Protein AF-A0A382AI90-F1 (afdb_monomer_lite)

Radius of gyration: 13.63 Å; chains: 1; bounding box: 34×22×37 Å

pLDDT: mean 93.07, std 6.79, range [57.94, 97.69]

Secondary structure (DSSP, 8-state):
-PPEEEE-----PPTTEEEEE-TTSEEEEEETT-EEEETTEEEPPPEEEEE--PPPPTTEEEEE-SSS-EEEEEPPP-

Structure (mmCIF, N/CA/C/O backbone):
data_AF-A0A382AI90-F1
#
_entry.id   AF-A0A382AI90-F1
#
loop_
_atom_site.group_PDB
_atom_site.id
_atom_site.type_symbol
_atom_site.label_atom_id
_atom_site.label_alt_id
_atom_site.label_comp_id
_atom_site.label_asym_id
_atom_site.label_entity_id
_atom_site.label_seq_id
_atom_site.pdbx_PDB_ins_code
_atom_site.Cartn_x
_atom_site.Cartn_y
_atom_site.Cartn_z
_atom_site.occupancy
_atom_site.B_iso_or_equiv
_atom_site.auth_seq_id
_atom_site.auth_comp_id
_atom_site.auth_asym_id
_atom_site.auth_atom_id
_atom_site.pdbx_PDB_model_num
ATOM 1 N N . MET A 1 1 ? -16.615 9.245 8.155 1.00 64.25 1 MET A N 1
ATOM 2 C CA . MET A 1 1 ? -15.978 8.353 9.143 1.00 64.25 1 MET A CA 1
ATOM 3 C C . MET A 1 1 ? -14.480 8.372 8.884 1.00 64.25 1 MET A C 1
ATOM 5 O O . MET A 1 1 ? -14.113 8.467 7.714 1.00 64.25 1 MET A O 1
ATOM 9 N N . PRO A 1 2 ? -13.634 8.407 9.924 1.00 83.62 2 PRO A N 1
ATOM 10 C CA . PRO A 1 2 ? -12.190 8.281 9.754 1.00 83.62 2 PRO A CA 1
ATOM 11 C C . PRO A 1 2 ? -11.839 6.879 9.242 1.00 83.62 2 PRO A C 1
ATOM 13 O O . PRO A 1 2 ? -12.594 5.937 9.470 1.00 83.62 2 PRO A O 1
ATOM 16 N N . ALA A 1 3 ? -10.704 6.755 8.557 1.00 93.62 3 ALA A N 1
ATOM 17 C CA . ALA A 1 3 ? -10.222 5.456 8.111 1.00 93.62 3 ALA A CA 1
ATOM 18 C C . ALA A 1 3 ? -9.816 4.580 9.297 1.00 93.62 3 ALA A C 1
ATOM 20 O O . ALA A 1 3 ? -9.178 5.053 10.238 1.00 93.62 3 ALA A O 1
ATOM 21 N N . GLU A 1 4 ? -10.170 3.300 9.234 1.00 96.44 4 GLU A N 1
ATOM 22 C CA . GLU A 1 4 ? -9.871 2.320 10.276 1.00 96.44 4 GLU A CA 1
ATOM 23 C C . GLU A 1 4 ? -8.490 1.712 10.043 1.00 96.44 4 GLU A C 1
ATOM 25 O O . GLU A 1 4 ? -8.190 1.262 8.936 1.00 96.44 4 GLU A O 1
ATOM 30 N N . LEU A 1 5 ? -7.649 1.684 11.080 1.00 96.88 5 LEU A N 1
ATOM 31 C CA . LEU A 1 5 ? -6.353 1.009 11.034 1.00 96.88 5 LEU A CA 1
ATOM 32 C C . LEU A 1 5 ? -6.563 -0.510 10.982 1.00 96.88 5 LEU A C 1
ATOM 34 O O . LEU A 1 5 ? -7.217 -1.078 11.852 1.00 96.88 5 LEU A O 1
ATOM 38 N N . VAL A 1 6 ? -5.965 -1.164 9.988 1.00 96.81 6 VAL A N 1
ATOM 39 C CA . VAL A 1 6 ? -6.050 -2.619 9.781 1.00 96.81 6 VAL A CA 1
ATOM 40 C C . VAL A 1 6 ? -4.755 -3.307 10.190 1.00 96.81 6 VAL A C 1
ATOM 42 O O . VAL A 1 6 ? -4.784 -4.361 10.818 1.00 96.81 6 VAL A O 1
ATOM 45 N N . TYR A 1 7 ? -3.609 -2.740 9.802 1.00 96.25 7 TYR A N 1
ATOM 46 C CA . TYR A 1 7 ? -2.319 -3.395 9.994 1.00 96.25 7 TYR A CA 1
ATOM 47 C C . TYR A 1 7 ? -1.184 -2.381 10.124 1.00 96.25 7 TYR A C 1
ATOM 49 O O . TYR A 1 7 ? -1.023 -1.507 9.268 1.00 96.25 7 TYR A O 1
ATOM 57 N N . LYS A 1 8 ? -0.381 -2.525 11.183 1.00 96.88 8 LYS A N 1
ATOM 58 C CA . LYS A 1 8 ? 0.827 -1.724 11.401 1.00 96.88 8 LYS A CA 1
ATOM 59 C C . LYS A 1 8 ? 2.003 -2.349 10.667 1.00 96.88 8 LYS A C 1
ATOM 61 O O . LYS A 1 8 ? 2.336 -3.501 10.922 1.00 96.88 8 LYS A O 1
ATOM 66 N N . THR A 1 9 ? 2.630 -1.599 9.770 1.00 96.06 9 THR A N 1
ATOM 67 C CA . THR A 1 9 ? 3.672 -2.135 8.876 1.00 96.06 9 THR A CA 1
ATOM 68 C C . THR A 1 9 ? 5.082 -1.745 9.310 1.00 96.06 9 THR A C 1
ATOM 70 O O . THR A 1 9 ? 6.035 -2.447 8.984 1.00 96.06 9 THR A O 1
ATOM 73 N N . GLY A 1 10 ? 5.237 -0.598 9.986 1.00 95.06 10 GLY A N 1
ATOM 74 C CA . GLY A 1 10 ? 6.547 0.031 10.202 1.00 95.06 10 GLY A CA 1
ATOM 75 C C . GLY A 1 10 ? 7.210 0.548 8.913 1.00 95.06 10 GLY A C 1
ATOM 76 O O . GLY A 1 10 ? 8.378 0.945 8.933 1.00 95.06 10 GLY A O 1
ATOM 77 N N . LEU A 1 11 ? 6.486 0.549 7.788 1.00 96.12 11 LEU A N 1
ATOM 78 C CA . LEU A 1 11 ? 6.988 0.967 6.485 1.00 96.12 11 LEU A CA 1
ATOM 79 C C . LEU A 1 11 ? 7.251 2.474 6.462 1.00 96.12 11 LEU A C 1
ATOM 81 O O . LEU A 1 11 ? 6.348 3.282 6.652 1.00 96.12 11 LEU A O 1
ATOM 85 N N . LYS A 1 12 ? 8.475 2.868 6.109 1.00 95.56 12 LYS A N 1
ATOM 86 C CA . LYS A 1 12 ? 8.817 4.273 5.852 1.00 95.56 12 LYS A CA 1
ATOM 87 C C . LYS A 1 12 ? 8.717 4.571 4.362 1.00 95.56 12 LYS A C 1
ATOM 89 O O . LYS A 1 12 ? 9.527 4.092 3.570 1.00 95.56 12 LYS A O 1
ATOM 94 N N . LYS A 1 13 ? 7.728 5.380 3.979 1.00 95.31 13 LYS A N 1
ATOM 95 C CA . LYS A 1 13 ? 7.517 5.770 2.579 1.00 95.31 13 LYS A CA 1
ATOM 96 C C . LYS A 1 13 ? 8.651 6.665 2.084 1.00 95.31 13 LYS A C 1
ATOM 98 O O . LYS A 1 13 ? 9.044 7.624 2.747 1.00 95.31 13 LYS A O 1
ATOM 103 N N . LYS A 1 14 ? 9.140 6.380 0.881 1.00 95.19 14 LYS A N 1
ATOM 104 C CA . LYS A 1 14 ? 10.150 7.174 0.180 1.00 95.19 14 LYS A CA 1
ATOM 105 C C . LYS A 1 14 ? 9.480 8.312 -0.593 1.00 95.19 14 LYS A C 1
ATOM 107 O O . LYS A 1 14 ? 8.408 8.145 -1.180 1.00 95.19 14 LYS A O 1
ATOM 112 N N . LYS A 1 15 ? 10.125 9.483 -0.620 1.00 92.88 15 LYS A N 1
ATOM 113 C CA . LYS A 1 15 ? 9.664 10.638 -1.408 1.00 92.88 15 LYS A CA 1
ATOM 114 C C . LYS A 1 15 ? 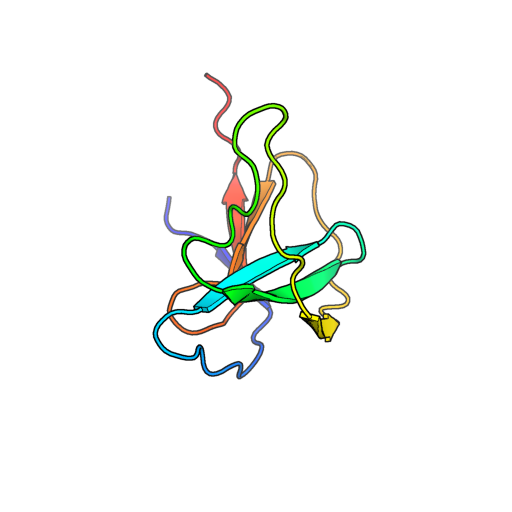9.633 10.277 -2.899 1.00 92.88 15 LYS A C 1
ATOM 116 O O . LYS A 1 15 ? 10.549 9.632 -3.397 1.00 92.88 15 LYS A O 1
ATOM 121 N N . GLY A 1 16 ? 8.585 10.705 -3.606 1.00 91.12 16 GLY A N 1
ATOM 122 C CA . GLY A 1 16 ? 8.442 10.464 -5.049 1.00 91.12 16 GLY A CA 1
ATOM 123 C C . GLY A 1 16 ? 8.029 9.036 -5.429 1.00 91.12 16 GLY A C 1
ATOM 124 O O . GLY A 1 16 ? 8.078 8.682 -6.606 1.00 91.12 16 GLY A O 1
ATOM 125 N N . LYS A 1 17 ? 7.610 8.214 -4.458 1.00 95.31 17 LYS A N 1
ATOM 126 C CA . LYS A 1 17 ? 7.090 6.863 -4.691 1.00 95.31 17 LYS A CA 1
ATOM 127 C C . LYS A 1 17 ? 5.593 6.770 -4.397 1.00 95.31 17 LYS A C 1
ATOM 129 O O . LYS A 1 17 ? 5.071 7.465 -3.522 1.00 95.31 17 LYS A O 1
ATOM 134 N N . LEU A 1 18 ? 4.920 5.885 -5.124 1.00 95.00 18 LEU A N 1
ATOM 135 C CA . LEU A 1 18 ? 3.563 5.426 -4.864 1.00 95.00 18 LEU A CA 1
ATOM 136 C C . LEU A 1 18 ? 3.614 4.085 -4.123 1.00 95.00 18 LEU A C 1
ATOM 138 O O . LEU A 1 18 ? 4.484 3.259 -4.389 1.00 95.00 18 LEU A O 1
ATOM 142 N N . TYR A 1 19 ? 2.659 3.882 -3.216 1.00 96.75 19 TYR A N 1
ATOM 143 C CA . TYR A 1 19 ? 2.491 2.641 -2.468 1.00 96.75 19 TYR A CA 1
ATOM 144 C C . TYR A 1 19 ? 1.052 2.172 -2.603 1.00 96.75 19 TYR A C 1
ATOM 146 O O . TYR A 1 19 ? 0.128 2.934 -2.317 1.00 96.75 19 TYR A O 1
ATOM 154 N N . PHE A 1 20 ? 0.873 0.934 -3.039 1.00 94.88 20 PHE A N 1
ATOM 155 C CA . PHE A 1 20 ? -0.434 0.326 -3.261 1.00 94.88 20 PHE A CA 1
ATOM 156 C C . PHE A 1 20 ? -0.398 -1.137 -2.843 1.00 94.88 20 PHE A C 1
ATOM 158 O O . PHE A 1 20 ? 0.678 -1.717 -2.707 1.00 94.88 20 PHE A O 1
ATOM 165 N N . ILE A 1 21 ? -1.570 -1.722 -2.609 1.00 95.94 21 ILE A N 1
ATOM 166 C CA . ILE A 1 21 ? -1.678 -3.130 -2.241 1.00 95.94 21 ILE A CA 1
ATOM 167 C C . ILE A 1 21 ? -2.163 -3.905 -3.464 1.00 95.94 21 ILE A C 1
ATOM 169 O O . ILE A 1 21 ? -3.220 -3.584 -4.005 1.00 95.94 21 ILE A O 1
ATOM 173 N N . ASP A 1 22 ? -1.398 -4.897 -3.913 1.00 93.94 22 ASP A N 1
ATOM 174 C CA . ASP A 1 22 ? -1.739 -5.698 -5.093 1.00 93.94 22 ASP A CA 1
ATOM 175 C C . ASP A 1 22 ? -2.854 -6.724 -4.801 1.00 93.94 22 ASP A C 1
ATOM 177 O O . ASP A 1 22 ? -3.435 -6.764 -3.709 1.00 93.94 22 ASP A O 1
ATOM 181 N N . GLN A 1 23 ? -3.200 -7.547 -5.790 1.00 91.62 23 GLN A N 1
ATOM 182 C CA . GLN A 1 23 ? -4.218 -8.592 -5.636 1.00 91.62 23 GLN A CA 1
ATOM 183 C C . GLN A 1 23 ? -3.759 -9.744 -4.726 1.00 91.62 23 GLN A C 1
ATOM 185 O O . GLN A 1 23 ? -4.593 -10.325 -4.037 1.00 91.62 23 GLN A O 1
ATOM 190 N N . ASP A 1 24 ? -2.452 -10.001 -4.643 1.00 93.00 24 ASP A N 1
ATOM 191 C CA . ASP A 1 24 ? -1.857 -11.051 -3.806 1.00 93.00 24 ASP A CA 1
ATOM 192 C C . ASP A 1 24 ? -1.692 -10.628 -2.331 1.00 93.00 24 ASP A C 1
ATOM 194 O O . ASP A 1 24 ? -1.229 -11.407 -1.493 1.00 93.00 24 ASP A O 1
ATOM 198 N N . GLY A 1 25 ? -2.045 -9.384 -1.991 1.00 94.12 25 GLY A N 1
ATOM 199 C CA . GLY A 1 25 ? -1.957 -8.855 -0.631 1.00 94.12 25 GLY A CA 1
ATOM 200 C C . GLY A 1 25 ? -0.564 -8.351 -0.241 1.00 94.12 25 GLY A C 1
ATOM 201 O O . GLY A 1 25 ? -0.243 -8.297 0.950 1.00 94.12 25 GLY A O 1
ATOM 202 N N . TYR A 1 26 ? 0.263 -7.971 -1.213 1.00 97.44 26 TYR A N 1
ATOM 203 C CA . TYR A 1 26 ? 1.546 -7.311 -0.989 1.00 97.44 26 TYR A CA 1
ATOM 204 C C . TYR A 1 26 ? 1.406 -5.796 -1.090 1.00 97.44 26 TYR A C 1
ATOM 206 O O . TYR A 1 26 ? 0.746 -5.287 -1.993 1.00 97.44 26 TYR A O 1
ATOM 214 N N . ILE A 1 27 ? 2.097 -5.063 -0.217 1.00 97.50 27 ILE A N 1
ATOM 215 C C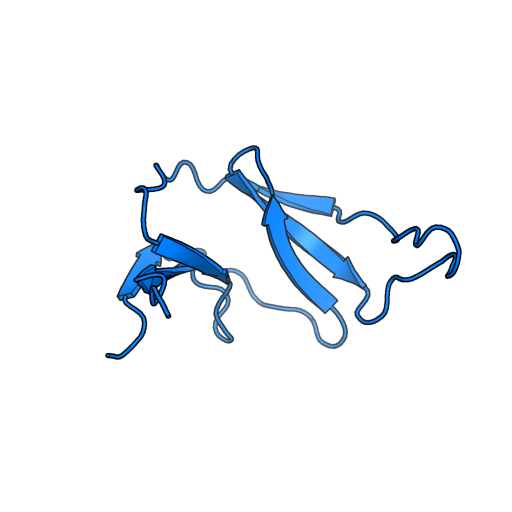A . ILE A 1 27 ? 2.434 -3.668 -0.498 1.00 97.50 27 ILE A CA 1
ATOM 216 C C . ILE A 1 27 ? 3.506 -3.656 -1.585 1.00 97.50 27 ILE A C 1
ATOM 218 O O . ILE A 1 27 ? 4.565 -4.274 -1.434 1.00 97.50 27 ILE A O 1
ATOM 222 N N . CYS A 1 28 ? 3.227 -2.911 -2.648 1.00 97.25 28 CYS A N 1
ATOM 223 C CA . CYS A 1 28 ? 4.148 -2.641 -3.735 1.00 97.25 28 CYS A CA 1
ATOM 224 C C . CYS A 1 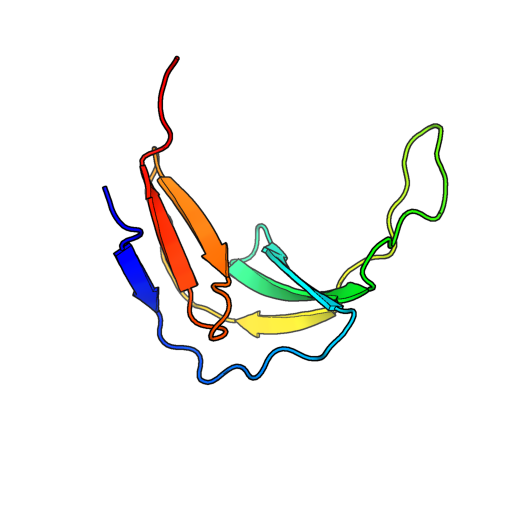28 ? 4.622 -1.183 -3.702 1.00 97.25 28 CYS A C 1
ATOM 226 O O . CYS A 1 28 ? 3.837 -0.280 -3.404 1.00 97.25 28 CYS A O 1
ATOM 228 N N . GLU A 1 29 ? 5.890 -0.953 -4.039 1.00 97.25 29 GLU A N 1
ATOM 229 C CA . GLU A 1 29 ? 6.479 0.373 -4.247 1.00 97.25 29 GLU A CA 1
ATOM 230 C C . GLU A 1 29 ? 6.663 0.624 -5.749 1.00 97.25 29 GLU A C 1
ATOM 232 O O . GLU A 1 29 ? 7.298 -0.165 -6.445 1.00 97.25 29 GLU A O 1
ATOM 237 N N . GLY A 1 30 ? 6.139 1.741 -6.253 1.00 95.25 30 GLY A N 1
ATOM 238 C CA . GLY A 1 30 ? 6.293 2.162 -7.649 1.00 95.25 30 GLY A CA 1
ATOM 239 C C . GLY A 1 30 ? 6.696 3.635 -7.768 1.00 95.25 30 GLY A C 1
ATOM 240 O O . GLY A 1 30 ? 6.579 4.391 -6.801 1.00 95.25 30 GLY A O 1
ATOM 241 N N . PRO A 1 31 ? 7.198 4.087 -8.925 1.00 93.62 31 PRO A N 1
ATOM 242 C CA . PRO A 1 31 ? 7.453 5.504 -9.152 1.00 93.62 31 PRO A CA 1
ATOM 243 C C . PRO A 1 31 ? 6.147 6.298 -9.233 1.00 93.62 31 PRO A C 1
ATOM 245 O O . PRO A 1 31 ? 5.156 5.849 -9.812 1.00 93.62 31 PRO A O 1
ATOM 248 N N . MET A 1 32 ? 6.153 7.504 -8.666 1.00 89.25 32 MET A N 1
ATOM 249 C CA . MET A 1 32 ? 5.087 8.471 -8.917 1.00 89.25 32 MET A CA 1
ATOM 250 C C . MET A 1 32 ? 5.110 8.856 -10.406 1.00 89.25 32 MET A C 1
ATOM 252 O O . MET A 1 32 ? 6.183 9.120 -10.940 1.00 89.25 32 MET A O 1
ATOM 256 N N . CYS A 1 33 ? 3.948 8.876 -11.068 1.00 87.25 33 CYS A N 1
ATOM 257 C CA . CYS A 1 33 ? 3.816 9.083 -12.522 1.00 87.25 33 CYS A CA 1
ATOM 258 C C . CYS A 1 33 ? 4.440 7.979 -13.399 1.00 87.25 33 CYS A C 1
ATOM 260 O O . CYS A 1 33 ? 5.003 8.263 -14.450 1.00 87.25 33 CYS A O 1
ATOM 262 N N . GLY A 1 34 ? 4.305 6.711 -13.011 1.00 89.12 34 GLY A N 1
ATOM 263 C CA . GLY A 1 34 ? 4.839 5.575 -13.769 1.00 89.12 34 GLY A CA 1
ATOM 264 C C . GLY A 1 34 ? 4.159 5.263 -15.111 1.00 89.12 34 GLY A C 1
ATOM 265 O O . GLY A 1 34 ? 4.271 4.133 -15.558 1.00 89.12 34 GLY A O 1
ATOM 266 N N . ILE A 1 35 ? 3.422 6.172 -15.754 1.00 93.38 35 ILE A N 1
ATOM 267 C CA . ILE A 1 35 ? 2.841 5.888 -17.079 1.00 93.38 35 ILE A CA 1
ATOM 268 C C . ILE A 1 35 ? 3.955 5.873 -18.141 1.00 93.38 35 ILE A C 1
ATOM 270 O O . ILE A 1 35 ? 4.712 6.829 -18.265 1.00 93.38 35 ILE A O 1
ATOM 274 N N . THR A 1 36 ? 4.087 4.775 -18.887 1.00 94.88 36 THR A N 1
ATOM 275 C CA . THR A 1 36 ? 5.113 4.588 -19.935 1.00 94.88 36 THR A CA 1
ATOM 276 C C . THR A 1 36 ? 4.535 4.645 -21.346 1.00 94.88 36 THR A C 1
ATOM 278 O O . THR A 1 36 ? 5.253 4.905 -22.307 1.00 94.88 36 THR A O 1
ATOM 281 N N . GLN A 1 37 ? 3.229 4.422 -21.479 1.00 96.19 37 GLN A N 1
ATOM 282 C CA . GLN A 1 37 ? 2.475 4.537 -22.723 1.00 96.19 37 GLN A CA 1
ATOM 283 C C . GLN A 1 37 ? 1.082 5.064 -22.379 1.00 96.19 37 GLN A C 1
ATOM 285 O O . GLN A 1 37 ? 0.528 4.661 -21.362 1.00 96.19 37 GLN A O 1
ATOM 290 N N . HIS A 1 38 ? 0.508 5.940 -23.208 1.00 93.44 38 HIS A N 1
ATOM 291 C CA . HIS A 1 38 ? -0.823 6.511 -22.959 1.00 93.44 38 HIS A CA 1
ATOM 292 C C . HIS A 1 38 ? -1.969 5.719 -23.611 1.00 93.44 38 HIS A C 1
ATOM 294 O O . HIS A 1 38 ? -3.034 5.611 -23.012 1.00 93.44 38 HIS A O 1
ATOM 300 N N . HIS A 1 39 ? -1.765 5.142 -24.803 1.00 94.25 39 HIS A N 1
ATOM 301 C CA . HIS A 1 39 ? -2.825 4.460 -25.561 1.00 94.25 39 HIS A CA 1
ATOM 302 C C . HIS A 1 39 ? -2.340 3.124 -26.172 1.00 94.25 39 HIS A C 1
ATOM 304 O O . HIS A 1 39 ? -1.532 3.153 -27.102 1.00 94.25 39 HIS A O 1
ATOM 310 N N . PRO A 1 40 ? -2.798 1.954 -25.669 1.00 93.38 40 PRO A N 1
ATOM 311 C CA . PRO A 1 40 ? -3.434 1.785 -24.359 1.00 93.38 40 PRO A CA 1
ATOM 312 C C . PRO A 1 40 ? -2.488 2.217 -23.226 1.00 93.38 40 PRO A C 1
ATOM 314 O O . PRO A 1 40 ? -1.264 2.205 -23.413 1.00 93.38 40 PRO A O 1
ATOM 317 N N . PRO A 1 41 ? -3.023 2.598 -22.058 1.00 93.75 41 PRO A N 1
ATOM 318 C CA . PRO A 1 41 ? -2.189 2.969 -20.934 1.00 93.75 41 PRO A CA 1
ATOM 319 C C . PRO A 1 41 ? -1.343 1.770 -20.497 1.00 93.75 41 PRO A C 1
ATOM 321 O O . PRO A 1 41 ? -1.866 0.685 -20.237 1.00 93.75 41 PRO A O 1
ATOM 324 N N . LYS A 1 42 ? -0.029 1.969 -20.407 1.00 94.50 42 LYS A N 1
ATOM 325 C CA . LYS A 1 42 ? 0.883 1.037 -19.739 1.00 94.50 42 LYS A CA 1
ATOM 326 C C . LYS A 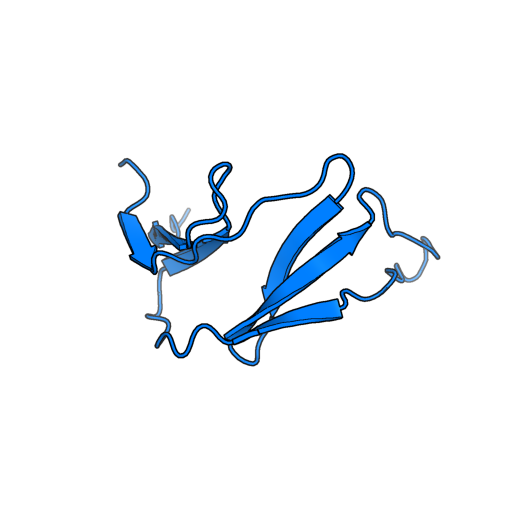1 42 ? 1.574 1.766 -18.614 1.00 94.50 42 LYS A C 1
ATOM 328 O O . LYS A 1 42 ? 2.002 2.907 -18.769 1.00 94.50 42 LYS A O 1
ATOM 333 N N . TYR A 1 43 ? 1.680 1.079 -17.492 1.00 90.56 43 TYR A N 1
ATOM 334 C CA . TYR A 1 43 ? 2.326 1.590 -16.302 1.00 90.56 43 TYR A CA 1
ATOM 335 C C . TYR A 1 43 ? 3.581 0.774 -16.035 1.00 90.56 43 TYR A C 1
ATOM 337 O O . TYR A 1 43 ? 3.615 -0.440 -16.246 1.00 90.56 43 TYR A O 1
ATOM 345 N N . GLN A 1 44 ? 4.612 1.444 -15.549 1.00 92.25 44 GLN A N 1
ATOM 346 C CA . GLN A 1 44 ? 5.720 0.808 -14.878 1.00 92.25 44 GLN A CA 1
ATOM 347 C C . GLN A 1 44 ? 5.172 0.040 -13.672 1.00 92.25 44 GLN A C 1
ATOM 349 O O . GLN A 1 44 ? 4.378 0.571 -12.893 1.00 92.25 44 GLN A O 1
ATOM 354 N N . GLY A 1 45 ? 5.578 -1.222 -13.547 1.00 89.25 45 GLY A N 1
ATOM 355 C CA . GLY A 1 45 ? 5.186 -2.064 -12.423 1.00 89.25 45 GLY A CA 1
ATOM 356 C C . GLY A 1 45 ? 5.711 -1.540 -11.084 1.00 89.25 45 GLY A C 1
ATOM 357 O O . GLY A 1 45 ? 6.611 -0.698 -11.027 1.00 89.25 45 GLY A O 1
ATOM 358 N N . GLY A 1 46 ? 5.142 -2.064 -10.000 1.00 93.75 46 GLY A N 1
ATOM 359 C CA . GLY A 1 46 ? 5.665 -1.885 -8.648 1.00 93.75 46 GLY A CA 1
ATOM 360 C C . GLY A 1 46 ? 6.449 -3.112 -8.188 1.00 93.75 46 GLY A C 1
ATOM 361 O O . GLY A 1 46 ? 6.155 -4.234 -8.596 1.00 93.75 46 GLY A O 1
ATOM 362 N N . GLU A 1 47 ? 7.429 -2.898 -7.319 1.00 96.56 47 GLU A N 1
ATOM 363 C CA . GLU A 1 47 ? 8.168 -3.965 -6.645 1.00 96.56 47 GLU A CA 1
ATOM 364 C C . GLU A 1 47 ? 7.424 -4.384 -5.374 1.00 96.56 47 GLU A C 1
ATOM 366 O O . GLU A 1 47 ? 7.033 -3.527 -4.581 1.00 96.56 47 GLU A O 1
ATOM 371 N N . LYS A 1 48 ? 7.238 -5.691 -5.159 1.00 97.38 48 LYS A N 1
ATOM 372 C CA . LYS A 1 48 ? 6.644 -6.226 -3.926 1.00 97.38 48 LYS A CA 1
ATOM 373 C C . LYS A 1 48 ? 7.640 -6.074 -2.777 1.00 97.38 48 LYS A C 1
ATOM 375 O O . LYS A 1 48 ? 8.696 -6.693 -2.807 1.00 97.38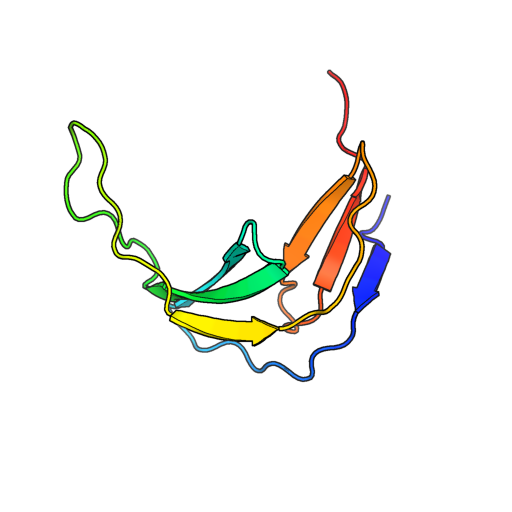 48 LYS A O 1
ATOM 380 N N . ILE A 1 49 ? 7.287 -5.303 -1.749 1.00 97.44 49 ILE A N 1
ATOM 381 C CA . ILE A 1 49 ? 8.203 -4.995 -0.636 1.00 97.44 49 ILE A CA 1
ATOM 382 C C . ILE A 1 49 ? 7.753 -5.553 0.717 1.00 97.44 49 ILE A C 1
ATOM 384 O O . ILE A 1 49 ? 8.578 -5.724 1.609 1.00 97.44 49 ILE A O 1
ATOM 388 N N . LEU A 1 50 ? 6.458 -5.833 0.897 1.00 97.19 50 LEU A N 1
ATOM 389 C CA . LEU A 1 50 ? 5.936 -6.361 2.159 1.00 97.19 50 LEU A CA 1
ATOM 390 C C . LEU A 1 50 ? 4.680 -7.200 1.926 1.00 97.19 50 LEU A C 1
ATOM 392 O O . LEU A 1 50 ? 3.716 -6.712 1.344 1.00 97.19 50 LEU A O 1
ATOM 396 N N . LYS A 1 51 ? 4.657 -8.437 2.427 1.00 96.56 51 LYS A N 1
ATOM 397 C CA . LYS A 1 51 ? 3.447 -9.271 2.456 1.00 96.56 51 LYS A CA 1
ATOM 398 C C . LYS A 1 51 ? 2.621 -8.920 3.694 1.00 96.56 51 LYS A C 1
ATOM 400 O O . LYS A 1 51 ? 3.147 -8.992 4.797 1.00 96.56 51 LYS A O 1
ATOM 405 N N . LEU A 1 52 ? 1.346 -8.567 3.528 1.00 94.56 52 LEU A N 1
ATOM 406 C CA . LEU A 1 52 ? 0.502 -8.131 4.651 1.00 94.56 52 LEU A CA 1
ATOM 407 C C . LEU A 1 52 ? -0.151 -9.283 5.418 1.00 94.56 52 LEU A C 1
ATOM 409 O O . LEU A 1 52 ? -0.403 -9.159 6.610 1.00 94.56 52 LEU A O 1
ATOM 413 N N . GLY A 1 53 ? -0.487 -10.378 4.727 1.00 91.38 53 GLY A N 1
ATOM 414 C CA . GLY A 1 53 ? -1.230 -11.493 5.329 1.00 91.38 53 GLY A CA 1
ATOM 415 C C . GLY A 1 53 ? -2.645 -11.129 5.804 1.00 91.38 53 GLY A C 1
ATOM 416 O O . GLY A 1 53 ? -3.232 -11.873 6.582 1.00 91.38 53 GLY A O 1
ATOM 417 N N . ILE A 1 54 ? -3.198 -9.996 5.356 1.00 92.44 54 ILE A N 1
ATOM 418 C CA . ILE A 1 54 ? -4.534 -9.536 5.754 1.00 92.44 54 ILE A CA 1
ATOM 419 C C . ILE A 1 54 ? -5.628 -10.188 4.904 1.00 92.44 54 ILE A C 1
ATOM 421 O O . ILE A 1 54 ? -5.494 -10.322 3.686 1.00 92.44 54 ILE A O 1
ATOM 425 N N . LYS A 1 55 ? -6.754 -10.528 5.538 1.00 91.12 55 LYS A N 1
ATOM 426 C CA . LYS A 1 55 ? -7.984 -10.913 4.839 1.00 91.12 55 LYS A CA 1
ATOM 427 C C . LYS A 1 55 ? -8.793 -9.654 4.531 1.00 91.12 55 LYS A C 1
ATOM 429 O O . LYS A 1 55 ? -9.107 -8.889 5.440 1.00 91.12 55 LYS A O 1
ATOM 434 N N . ARG A 1 56 ? -9.109 -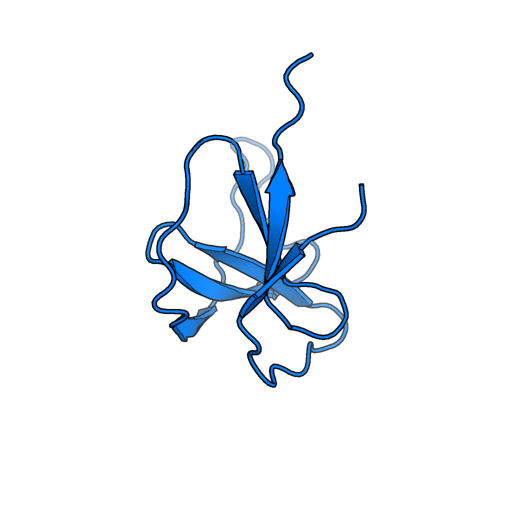9.423 3.255 1.00 93.06 56 ARG A N 1
ATOM 435 C CA . ARG A 1 56 ? -9.940 -8.286 2.835 1.00 93.06 56 ARG A CA 1
ATOM 436 C C . ARG A 1 56 ? -11.417 -8.639 2.945 1.00 93.06 56 ARG A C 1
ATOM 438 O O . ARG A 1 56 ? -11.829 -9.718 2.525 1.00 93.06 56 ARG A O 1
ATOM 445 N N . GLU A 1 57 ? -12.190 -7.717 3.491 1.00 93.94 57 GLU A N 1
ATOM 446 C CA . GLU A 1 57 ? -13.642 -7.808 3.578 1.00 93.94 57 GLU A CA 1
ATOM 447 C C . GLU A 1 57 ? -14.281 -7.101 2.380 1.00 93.94 57 GLU A C 1
ATOM 449 O O . GLU A 1 57 ? -13.781 -6.080 1.899 1.00 93.94 57 GLU A O 1
ATOM 454 N N . SER A 1 58 ? -15.381 -7.668 1.885 1.00 93.12 58 SER A N 1
ATOM 455 C CA . SER A 1 58 ? -16.167 -7.041 0.818 1.00 93.12 58 SER A CA 1
ATOM 456 C C . SER A 1 58 ? -16.789 -5.740 1.324 1.00 93.12 58 SER A C 1
ATOM 458 O O . SER A 1 58 ? -17.088 -5.618 2.508 1.00 93.12 58 SER A O 1
ATOM 460 N N . GLY A 1 59 ? -16.972 -4.762 0.436 1.00 93.31 59 GLY A N 1
ATOM 461 C CA . GLY A 1 59 ? -17.516 -3.454 0.814 1.00 93.31 59 GLY A CA 1
ATOM 462 C C . GLY A 1 59 ? -16.493 -2.492 1.429 1.00 93.31 59 GLY A C 1
ATOM 463 O O . GLY A 1 59 ? -16.882 -1.428 1.896 1.00 93.31 59 GLY A O 1
ATOM 464 N N . TYR A 1 60 ? -15.194 -2.813 1.403 1.00 94.81 60 TYR A N 1
ATOM 465 C CA . TYR A 1 60 ? -14.131 -1.940 1.908 1.00 94.81 60 TYR A CA 1
ATOM 466 C C . TYR A 1 60 ? -13.034 -1.677 0.870 1.00 94.81 60 TYR A C 1
ATOM 468 O O . TYR A 1 60 ? -12.602 -2.570 0.142 1.00 94.81 60 TYR A O 1
ATOM 476 N N . LEU A 1 61 ? -12.524 -0.444 0.861 1.00 93.75 61 LEU A N 1
ATOM 477 C CA . LEU A 1 61 ? -11.297 -0.058 0.170 1.00 93.75 61 LEU A CA 1
ATOM 478 C C . LEU A 1 61 ? -10.126 -0.107 1.148 1.00 93.75 61 LEU A C 1
ATOM 480 O O . LEU A 1 61 ? -10.159 0.575 2.170 1.00 93.75 61 LEU A O 1
ATOM 484 N N . TYR A 1 62 ? -9.074 -0.843 0.794 1.00 95.81 62 TYR A N 1
ATOM 485 C CA . TYR A 1 62 ? -7.833 -0.939 1.564 1.00 95.81 62 TYR A CA 1
ATOM 486 C C . TYR A 1 62 ? -6.732 -0.110 0.905 1.00 95.81 62 TYR A C 1
ATOM 488 O O . TYR A 1 62 ? -6.548 -0.175 -0.311 1.00 95.81 62 TYR A O 1
ATOM 496 N N . PHE A 1 63 ? -5.977 0.650 1.695 1.00 96.00 63 PHE A N 1
ATOM 497 C CA . PHE A 1 63 ? -4.931 1.530 1.176 1.00 96.00 63 PHE A CA 1
ATOM 498 C C . PHE A 1 63 ? -3.793 1.742 2.181 1.00 96.00 63 PHE A C 1
ATOM 500 O O . PHE A 1 63 ? -3.948 1.532 3.383 1.00 96.00 63 PHE A O 1
ATOM 507 N N . VAL A 1 64 ? -2.636 2.172 1.669 1.00 97.25 64 VAL A N 1
ATOM 508 C CA . VAL A 1 64 ? -1.454 2.503 2.478 1.00 97.25 64 VAL A CA 1
ATOM 509 C C . VAL A 1 64 ? -1.510 3.981 2.866 1.00 97.25 64 VAL A C 1
ATOM 511 O O . VAL A 1 64 ? -1.486 4.862 1.999 1.00 97.25 64 VAL A O 1
ATOM 514 N N . GLY A 1 65 ? -1.561 4.257 4.167 1.00 96.06 65 GLY A N 1
ATOM 515 C CA . GLY A 1 65 ? -1.609 5.592 4.756 1.00 96.06 65 GLY A CA 1
ATOM 516 C C . GLY A 1 65 ? -0.365 6.439 4.469 1.00 96.06 65 GLY A C 1
ATOM 517 O O . GLY A 1 65 ? 0.581 6.027 3.787 1.00 96.06 65 GLY A O 1
ATOM 518 N N . LYS A 1 66 ? -0.364 7.681 4.965 1.00 93.75 66 LYS A N 1
ATOM 519 C CA . LYS A 1 66 ? 0.808 8.574 4.866 1.00 93.75 66 LYS A CA 1
ATOM 520 C C . LYS A 1 66 ? 1.952 8.125 5.779 1.00 93.75 66 LYS A C 1
ATOM 522 O O . LYS A 1 66 ? 3.109 8.297 5.417 1.00 93.75 66 LYS A O 1
ATOM 527 N N . ASP A 1 67 ? 1.603 7.541 6.915 1.00 95.94 67 ASP A N 1
ATOM 528 C CA . ASP A 1 67 ? 2.483 6.910 7.901 1.00 95.94 67 ASP A CA 1
ATOM 529 C C . ASP A 1 67 ? 3.040 5.548 7.451 1.00 95.94 67 ASP A C 1
ATOM 531 O O . ASP A 1 67 ? 3.986 5.061 8.056 1.00 95.94 67 ASP A O 1
ATOM 535 N N . GLY A 1 68 ? 2.492 4.962 6.380 1.00 96.38 68 GLY A N 1
ATOM 536 C CA . GLY A 1 68 ? 2.899 3.657 5.853 1.00 96.38 68 GLY A CA 1
ATOM 537 C C . GLY A 1 68 ? 2.079 2.481 6.387 1.00 96.38 68 GLY A C 1
ATOM 538 O O . GLY A 1 68 ? 2.226 1.370 5.873 1.00 96.38 68 GLY A O 1
ATOM 539 N N . ASP A 1 69 ? 1.187 2.712 7.349 1.00 97.69 69 ASP A N 1
ATOM 540 C CA . ASP A 1 69 ? 0.286 1.689 7.879 1.00 97.69 69 ASP A CA 1
ATOM 541 C C . ASP A 1 69 ? -0.867 1.416 6.895 1.00 97.69 69 ASP A C 1
ATOM 543 O O . ASP A 1 69 ? -1.154 2.207 5.990 1.00 97.69 69 ASP A O 1
ATOM 547 N N . VAL A 1 70 ? -1.525 0.265 7.033 1.00 97.62 70 VAL A N 1
ATOM 548 C CA . VAL A 1 70 ? -2.659 -0.112 6.180 1.00 97.62 70 VAL A CA 1
ATOM 549 C C . VAL A 1 70 ? -3.961 0.249 6.865 1.00 97.62 70 VAL A C 1
ATOM 551 O O . VAL A 1 70 ? -4.216 -0.163 7.998 1.00 97.62 70 VAL A O 1
ATOM 554 N N . TYR A 1 71 ? -4.806 0.956 6.127 1.00 97.56 71 TYR A N 1
ATOM 555 C CA . TYR A 1 71 ? -6.122 1.386 6.566 1.00 97.56 71 TYR A CA 1
ATOM 556 C C . TYR A 1 71 ? -7.204 0.859 5.631 1.00 97.56 71 TYR A C 1
ATOM 558 O O . TYR A 1 71 ? -6.928 0.476 4.487 1.00 97.56 71 TYR A O 1
ATOM 566 N N . ARG A 1 72 ? -8.448 0.890 6.107 1.00 96.81 72 ARG A N 1
ATOM 567 C CA . ARG A 1 72 ? -9.634 0.653 5.289 1.00 96.81 72 ARG A CA 1
ATOM 568 C C . ARG A 1 72 ? -10.696 1.729 5.476 1.00 96.81 72 ARG A C 1
ATOM 570 O O . ARG A 1 72 ? -10.781 2.357 6.527 1.00 96.81 72 ARG A O 1
ATOM 577 N N . ASN A 1 73 ? -11.529 1.894 4.456 1.00 96.12 73 ASN A N 1
ATOM 578 C CA . ASN A 1 73 ? -12.763 2.676 4.499 1.00 96.12 73 ASN A CA 1
ATOM 579 C C . ASN A 1 73 ? -13.903 1.865 3.877 1.00 96.12 73 ASN A C 1
ATOM 581 O O . ASN A 1 73 ? -13.643 1.175 2.888 1.00 96.12 73 ASN A O 1
ATOM 585 N N . PRO A 1 74 ? -15.145 1.975 4.380 1.00 94.31 74 PRO A N 1
ATOM 586 C CA . PRO A 1 74 ? -16.305 1.479 3.653 1.00 94.31 74 PRO A CA 1
ATOM 587 C C . PRO A 1 74 ? -16.343 2.094 2.251 1.00 94.31 74 PRO A C 1
ATOM 589 O O . PRO A 1 74 ? -16.144 3.304 2.087 1.00 94.31 74 PRO A O 1
ATOM 592 N N . LEU A 1 75 ? -16.580 1.266 1.239 1.00 91.12 75 LEU A N 1
ATOM 593 C CA . LEU A 1 75 ? -16.937 1.739 -0.089 1.00 91.12 75 LEU A CA 1
ATOM 594 C C . LEU A 1 75 ? -18.284 2.446 0.048 1.00 91.12 75 LEU A C 1
ATOM 596 O O . LEU A 1 75 ? -19.250 1.860 0.528 1.00 91.12 75 LEU A O 1
ATOM 600 N N . LYS A 1 76 ? -18.342 3.725 -0.322 1.00 79.75 76 LYS A N 1
ATOM 601 C CA . LYS A 1 76 ? -19.632 4.396 -0.458 1.00 79.75 76 LYS A CA 1
ATOM 602 C C . LYS A 1 76 ? -20.280 3.884 -1.736 1.00 79.75 76 LYS A C 1
ATOM 604 O O . LYS A 1 76 ? -19.708 4.057 -2.811 1.00 79.75 76 LYS A O 1
ATOM 609 N N . GLU A 1 77 ? -21.439 3.258 -1.603 1.00 66.75 77 GLU A N 1
ATOM 610 C CA . GLU A 1 77 ? -22.368 3.122 -2.720 1.00 66.75 77 GLU A CA 1
ATOM 611 C C . GLU A 1 77 ? -22.964 4.512 -2.988 1.00 66.75 77 GLU A C 1
ATOM 613 O O . GLU A 1 77 ? -23.286 5.243 -2.045 1.00 66.75 77 GLU A O 1
ATOM 618 N N . ASN A 1 78 ? -22.977 4.914 -4.261 1.00 57.94 78 ASN A N 1
ATOM 619 C CA . ASN A 1 78 ? -23.593 6.163 -4.718 1.00 57.94 78 ASN A CA 1
ATOM 620 C C . ASN A 1 78 ? -25.090 5.965 -4.936 1.00 57.94 78 ASN A C 1
ATOM 622 O O . ASN A 1 78 ? -25.457 4.864 -5.404 1.00 57.94 78 ASN A O 1
#

Foldseek 3Di:
DDWAFDFDDQDDDDPQWDWFADPQQFIWIGGNPQFPDVVVTDGDDTDGDGRGPDDDDPQWDWGQDPSRTITIDGDDDD

Organism: NCBI:txid408172

Sequence (78 aa):
MPAELVYKTGLKKKKGKLYFIDQDGYICEGPMCGITQHHPPKYQGGEKILKLGIKRESGYLYFVGKDGDVYRNPLKEN